Protein AF-A0ABD6FFF0-F1 (afdb_monomer)

Radius of gyration: 31.49 Å; Cα contacts (8 Å, |Δi|>4): 49; chains: 1; bounding box: 93×74×52 Å

InterPro domains:
  IPR000515 ABC transporter type 1, transmembrane domain MetI-like [PS50928] (89-154)
  IPR035906 MetI-like superfamily [G3DSA:1.10.3720.10] (41-154)
  IPR035906 MetI-like superfamily [SSF161098] (29-151)

Sequence (154 aa):
MPTRVNQAGGEVARPSLKATSPRYGEKLIKAFLFLCAGLSVLVTTAIVISLLVPTVDFFSEVSLTEFLFGTEWQPGRGTQTSYGVLPIVVGTLNITVIALIVAIPVGLLSAFYLSEYANPRLRRIVKPVLEVLAGIPTVAIGLFALYFMKPFFA

Secondary structure (DSSP, 8-state):
-------------------SS--HHHHHHHHHHHHHHHHHHHHHHHHHHHHHHHHHHHHHHS-HHHHHH---EETTSTT--EE-SHHHHHHHHHHHHHHHHHHHHHHHHHHHIIIII--HHHHHHHHHHHHHHHHS-HHHHHHHHHHHHHHHH-

pLDDT: mean 86.97, std 12.98, range [48.44, 98.12]

Foldseek 3Di:
DDDDDDDDPPPPPDPDPDDPDPPVVVVVVVVVVVVVVVVVVVVVVVVVVVVVVVVVVVCVVPPPCQQDVPPDQADPDPPDHGNHCVCVVVVVVVVVVVCCVPCVVVVVVVVCCLVPPDDPVRVVPVVVVVVVVVVDPPVVVVVVCCVVCVVVPD

Structure (mmCIF, N/CA/C/O backbone):
data_AF-A0ABD6FFF0-F1
#
_entry.id   AF-A0ABD6FFF0-F1
#
loop_
_atom_site.group_PDB
_atom_site.id
_atom_site.type_symbol
_atom_site.label_atom_id
_atom_site.label_alt_id
_atom_site.label_comp_id
_atom_site.label_asym_id
_atom_site.label_entity_id
_atom_site.label_seq_id
_atom_site.pdbx_PDB_ins_code
_atom_site.Cartn_x
_ato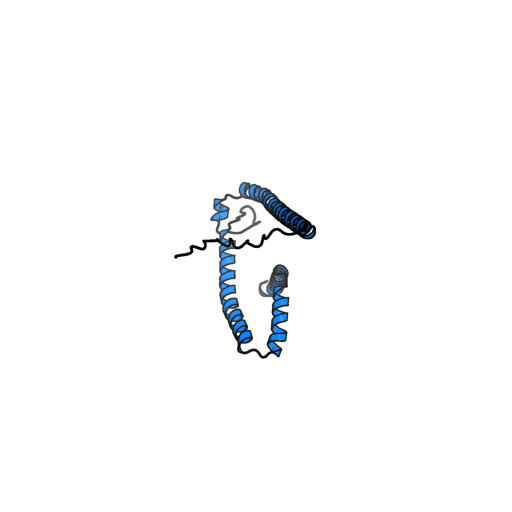m_site.Cartn_y
_atom_site.Cartn_z
_atom_site.occupancy
_atom_site.B_iso_or_equiv
_atom_site.auth_seq_id
_atom_site.auth_comp_id
_atom_site.auth_asym_id
_atom_site.auth_atom_id
_atom_site.pdbx_PDB_model_num
ATOM 1 N N . MET A 1 1 ? 63.998 -58.834 13.332 1.00 49.31 1 MET A N 1
ATOM 2 C CA . MET A 1 1 ? 63.903 -57.805 14.389 1.00 49.31 1 MET A CA 1
ATOM 3 C C . MET A 1 1 ? 62.856 -56.784 13.940 1.00 49.31 1 MET A C 1
ATOM 5 O O . MET A 1 1 ? 63.103 -56.141 12.929 1.00 49.31 1 MET A O 1
ATOM 9 N N . PRO A 1 2 ? 61.660 -56.711 14.554 1.00 48.44 2 PRO A N 1
ATOM 10 C CA . PRO A 1 2 ? 60.631 -55.746 14.170 1.00 48.44 2 PRO A CA 1
ATOM 11 C C . PRO A 1 2 ? 60.828 -54.428 14.935 1.00 48.44 2 PRO A C 1
ATOM 13 O O . PRO A 1 2 ? 60.791 -54.414 16.164 1.00 48.44 2 PRO A O 1
ATOM 16 N N . THR A 1 3 ? 61.023 -53.317 14.229 1.00 57.88 3 THR A N 1
ATOM 17 C CA . THR A 1 3 ? 61.056 -51.970 14.816 1.00 57.88 3 THR A CA 1
ATOM 18 C C . THR A 1 3 ? 59.691 -51.301 14.662 1.00 57.88 3 THR A C 1
ATOM 20 O O . THR A 1 3 ? 59.246 -50.986 13.562 1.00 57.88 3 THR A O 1
ATOM 23 N N . ARG A 1 4 ? 59.020 -51.089 15.800 1.00 64.94 4 ARG A N 1
ATOM 24 C CA . ARG A 1 4 ? 57.863 -50.198 15.953 1.00 64.94 4 ARG A CA 1
ATOM 25 C C . ARG A 1 4 ? 58.322 -48.741 15.817 1.00 64.94 4 ARG A C 1
ATOM 27 O O . ARG A 1 4 ? 59.190 -48.332 16.578 1.00 64.94 4 ARG A O 1
ATOM 34 N N . VAL A 1 5 ? 57.689 -47.955 14.947 1.00 62.28 5 VAL A N 1
ATOM 35 C CA . VAL A 1 5 ? 57.657 -46.479 15.020 1.00 62.28 5 VAL A CA 1
ATOM 36 C C . VAL A 1 5 ? 56.251 -46.059 14.578 1.00 62.28 5 VAL A C 1
ATOM 38 O O . VAL A 1 5 ? 55.901 -46.190 13.415 1.00 62.28 5 VAL A O 1
ATOM 41 N N . ASN A 1 6 ? 55.313 -45.959 15.515 1.00 53.91 6 ASN A N 1
ATOM 42 C CA . ASN A 1 6 ? 54.977 -44.793 16.338 1.00 53.91 6 ASN A CA 1
ATOM 43 C C . ASN A 1 6 ? 53.878 -43.948 15.678 1.00 53.91 6 ASN A C 1
ATOM 45 O O . ASN A 1 6 ? 54.096 -43.247 14.694 1.00 53.91 6 ASN A O 1
ATOM 49 N N . GLN A 1 7 ? 52.687 -44.055 16.264 1.00 56.56 7 GLN A N 1
ATOM 50 C CA . GLN A 1 7 ? 51.569 -43.151 16.062 1.00 56.56 7 GLN A CA 1
ATOM 51 C C . GLN A 1 7 ? 51.982 -41.763 16.560 1.00 56.56 7 GLN A C 1
ATOM 53 O O . GLN A 1 7 ? 52.165 -41.561 17.755 1.00 56.56 7 GLN A O 1
ATOM 58 N N . ALA A 1 8 ? 52.091 -40.798 15.655 1.00 55.47 8 ALA A N 1
ATOM 59 C CA . ALA A 1 8 ? 52.042 -39.390 16.013 1.00 55.47 8 ALA A CA 1
ATOM 60 C C . ALA A 1 8 ? 50.845 -38.791 15.280 1.00 55.47 8 ALA A C 1
ATOM 62 O O . ALA A 1 8 ? 50.890 -38.548 14.074 1.00 55.47 8 ALA A O 1
ATOM 63 N N . GLY A 1 9 ? 49.744 -38.633 16.016 1.00 52.59 9 GLY A N 1
ATOM 64 C CA . GLY A 1 9 ? 48.607 -37.844 15.576 1.00 52.59 9 GLY A CA 1
ATOM 65 C C . GLY A 1 9 ? 49.072 -36.418 15.307 1.00 52.59 9 GLY A C 1
ATOM 66 O O . GLY A 1 9 ? 49.402 -35.681 16.232 1.00 52.59 9 GLY A O 1
ATOM 67 N N . GLY A 1 10 ? 49.121 -36.044 14.032 1.00 53.84 10 GLY A N 1
ATOM 68 C CA . GLY A 1 10 ? 49.213 -34.652 13.625 1.00 53.84 10 GLY A CA 1
ATOM 69 C C . GLY A 1 10 ? 47.850 -34.010 13.832 1.00 53.84 10 GLY A C 1
ATOM 70 O O . GLY A 1 10 ? 46.999 -34.062 12.947 1.00 53.84 10 GLY A O 1
ATOM 71 N N . GLU A 1 11 ? 47.622 -33.448 15.015 1.00 62.25 11 GLU A N 1
ATOM 72 C CA . GLU A 1 11 ? 46.487 -32.566 15.257 1.00 62.25 11 GLU A CA 1
ATOM 73 C C . GLU A 1 11 ? 46.651 -31.349 14.335 1.00 62.25 11 GLU A C 1
ATOM 75 O O . GLU A 1 11 ? 47.518 -30.498 14.534 1.00 62.25 11 GLU A O 1
ATOM 80 N N . VAL A 1 12 ? 45.877 -31.313 13.248 1.00 67.62 12 VAL A N 1
ATOM 81 C CA . VAL A 1 12 ? 45.886 -30.202 12.295 1.00 67.62 12 VAL A CA 1
ATOM 82 C C . VAL A 1 12 ? 45.378 -28.967 13.035 1.00 67.62 12 VAL A C 1
ATOM 84 O O . VAL A 1 12 ? 44.178 -28.831 13.287 1.00 67.62 12 VAL A O 1
ATOM 87 N N . ALA A 1 13 ? 46.299 -28.081 13.419 1.00 67.06 13 ALA A N 1
ATOM 88 C CA . ALA A 1 13 ? 45.982 -26.831 14.092 1.00 67.06 13 ALA A CA 1
ATOM 89 C C . ALA A 1 13 ? 44.999 -26.023 13.231 1.00 67.06 13 ALA A C 1
ATOM 91 O O . ALA A 1 13 ? 45.321 -25.580 12.127 1.00 67.06 13 ALA A O 1
ATOM 92 N N . ARG A 1 14 ? 43.767 -25.863 13.724 1.00 72.50 14 ARG A N 1
ATOM 93 C CA . ARG A 1 14 ? 42.724 -25.103 13.027 1.00 72.50 14 ARG A CA 1
ATOM 94 C C . ARG A 1 14 ? 43.116 -23.620 13.016 1.00 72.50 14 ARG A C 1
ATOM 96 O O . ARG A 1 14 ? 43.468 -23.099 14.077 1.00 72.50 14 ARG A O 1
ATOM 103 N N . PRO A 1 15 ? 43.031 -22.914 11.874 1.00 67.31 15 PRO A N 1
ATOM 104 C CA . PRO A 1 15 ? 43.294 -21.482 11.842 1.00 67.31 15 PRO A CA 1
ATOM 105 C C . PRO A 1 15 ? 42.299 -20.763 12.761 1.00 67.31 15 PRO A C 1
ATOM 107 O O . PRO A 1 15 ? 41.082 -20.854 12.593 1.00 67.31 15 PRO A O 1
ATOM 110 N N . SER A 1 16 ? 42.826 -20.082 13.778 1.00 67.00 16 SER A N 1
ATOM 111 C CA . SER A 1 16 ? 42.033 -19.323 14.743 1.00 67.00 16 SER A CA 1
ATOM 112 C C . SER A 1 16 ? 41.436 -18.098 14.053 1.00 67.00 16 SER A C 1
ATOM 114 O O . SER A 1 16 ? 42.152 -17.161 13.710 1.00 67.00 16 SER A O 1
ATOM 116 N N . LEU A 1 17 ? 40.112 -18.085 13.875 1.00 65.62 17 LEU A N 1
ATOM 117 C CA . LEU A 1 17 ? 39.340 -16.966 13.311 1.00 65.62 17 LEU A CA 1
ATOM 118 C C . LEU A 1 17 ? 39.225 -15.769 14.282 1.00 65.62 17 LEU A C 1
ATOM 120 O O . LEU A 1 17 ? 38.231 -15.043 14.275 1.00 65.62 17 LEU A O 1
ATOM 124 N N . LYS A 1 18 ? 40.212 -15.559 15.161 1.00 63.59 18 LYS A N 1
ATOM 125 C CA . LYS A 1 18 ? 40.257 -14.385 16.036 1.00 63.59 18 LYS A CA 1
ATOM 126 C C . LYS A 1 18 ? 40.823 -13.203 15.258 1.00 63.59 18 LYS A C 1
ATOM 128 O O . LYS A 1 18 ? 41.979 -13.211 14.850 1.00 63.59 18 LYS A O 1
ATOM 133 N N . ALA A 1 19 ? 39.997 -12.176 15.074 1.00 62.09 19 ALA A N 1
ATOM 134 C CA . ALA A 1 19 ? 40.415 -10.914 14.481 1.00 62.09 19 ALA A CA 1
ATOM 135 C C . ALA A 1 19 ? 41.540 -10.261 15.310 1.00 62.09 19 ALA A C 1
ATOM 137 O O . ALA A 1 19 ? 41.427 -10.120 16.526 1.00 62.09 19 ALA A O 1
ATOM 138 N N . THR A 1 20 ? 42.610 -9.849 14.630 1.00 63.94 20 THR A N 1
ATOM 139 C CA . THR A 1 20 ? 43.879 -9.382 15.218 1.00 63.94 20 THR A CA 1
ATOM 140 C C . THR A 1 20 ? 43.814 -7.983 15.858 1.00 63.94 20 THR A C 1
ATOM 142 O O . THR A 1 20 ? 44.734 -7.603 16.574 1.00 63.94 20 THR A O 1
ATOM 145 N N . SER A 1 21 ? 42.753 -7.193 15.647 1.00 62.72 21 SER A N 1
ATOM 146 C CA . SER A 1 21 ? 42.658 -5.826 16.190 1.00 62.72 21 SER A CA 1
ATOM 147 C C . SER A 1 21 ? 41.213 -5.349 16.414 1.00 62.72 21 SER A C 1
ATOM 149 O O . SER A 1 21 ? 40.291 -5.821 15.739 1.00 62.72 21 SER A O 1
ATOM 151 N N . PRO A 1 22 ? 40.972 -4.402 17.348 1.00 64.62 22 PRO A N 1
ATOM 152 C CA . PRO A 1 22 ? 39.655 -3.800 17.526 1.00 64.62 22 PRO A CA 1
ATOM 153 C C . PRO A 1 22 ? 39.293 -2.947 16.300 1.00 64.62 22 PRO A C 1
ATOM 155 O O . PRO A 1 22 ? 39.844 -1.870 16.079 1.00 64.62 22 PRO A O 1
ATOM 158 N N . ARG A 1 23 ? 38.334 -3.415 15.495 1.00 75.94 23 ARG A N 1
ATOM 159 C CA . ARG A 1 23 ? 37.799 -2.676 14.342 1.00 75.94 23 ARG A CA 1
ATOM 160 C C . ARG A 1 23 ? 36.833 -1.584 14.817 1.00 75.94 23 ARG A C 1
ATOM 162 O O . ARG A 1 23 ? 35.637 -1.824 14.952 1.00 75.94 23 ARG A O 1
ATOM 169 N N . TYR A 1 24 ? 37.333 -0.373 15.068 1.00 75.06 24 TYR A N 1
ATOM 170 C CA . TYR A 1 24 ? 36.509 0.774 15.495 1.00 75.06 24 TYR A CA 1
ATOM 171 C C . TYR A 1 24 ? 35.349 1.083 14.529 1.00 75.06 24 TYR A C 1
ATOM 173 O O . TYR A 1 24 ? 34.250 1.402 14.980 1.00 75.06 24 TYR A O 1
ATOM 181 N N . GLY A 1 25 ? 35.553 0.891 13.220 1.00 85.25 25 GLY A N 1
ATOM 182 C CA . GLY A 1 25 ? 34.494 1.040 12.213 1.00 85.25 25 GLY A CA 1
ATOM 183 C C . GLY A 1 25 ? 33.331 0.057 12.394 1.00 85.25 25 GLY A C 1
ATOM 184 O O . GLY A 1 25 ? 32.179 0.428 12.201 1.00 85.25 25 GLY A O 1
ATOM 185 N N . GLU A 1 26 ? 33.599 -1.166 12.858 1.00 88.19 26 GLU A N 1
ATOM 186 C CA . GLU A 1 26 ? 32.552 -2.155 13.136 1.00 88.19 26 GLU A CA 1
ATOM 187 C C . GLU A 1 26 ? 31.679 -1.726 14.323 1.00 88.19 26 GLU A C 1
ATOM 189 O O . GLU A 1 26 ? 30.460 -1.883 14.288 1.00 88.19 26 GLU A O 1
ATOM 194 N N . LYS A 1 27 ? 32.283 -1.126 15.358 1.00 86.12 27 LYS A N 1
ATOM 195 C CA . LYS A 1 27 ? 31.536 -0.579 16.501 1.00 86.12 27 LYS A CA 1
ATOM 196 C C . LYS A 1 27 ? 30.658 0.605 16.091 1.00 86.12 27 LYS A C 1
ATOM 198 O O . LYS A 1 27 ? 29.515 0.668 16.531 1.00 86.12 27 LYS A O 1
ATOM 203 N N . LEU A 1 28 ? 31.162 1.498 15.234 1.00 93.19 28 LEU A N 1
ATOM 204 C CA . LEU A 1 28 ? 30.399 2.645 14.732 1.00 93.19 28 LEU A CA 1
ATOM 205 C C . LEU A 1 28 ? 29.197 2.201 13.887 1.00 93.19 28 LEU A C 1
ATOM 207 O O . LEU A 1 28 ? 28.088 2.676 14.114 1.00 93.19 28 LEU A O 1
ATOM 211 N N . ILE A 1 29 ? 29.395 1.248 12.969 1.00 93.25 29 ILE A N 1
ATOM 212 C CA . ILE A 1 29 ? 28.311 0.687 12.149 1.00 93.25 29 ILE A CA 1
ATOM 213 C C . ILE A 1 29 ? 27.269 -0.001 13.038 1.00 93.25 29 ILE A C 1
ATOM 215 O O . ILE A 1 29 ? 26.077 0.244 12.880 1.00 93.25 29 ILE A O 1
ATOM 219 N N . LYS A 1 30 ? 27.697 -0.814 14.015 1.00 92.25 30 LYS A N 1
ATOM 220 C CA . LYS A 1 30 ? 26.780 -1.462 14.969 1.00 92.25 30 LYS A CA 1
ATOM 221 C C . LYS A 1 30 ? 25.982 -0.443 15.784 1.00 92.25 30 LYS A C 1
ATOM 223 O O . LYS A 1 30 ? 24.783 -0.630 15.952 1.00 92.25 30 LYS A O 1
ATOM 228 N N . ALA A 1 31 ? 26.615 0.634 16.250 1.00 93.62 31 ALA A N 1
ATOM 229 C CA . ALA A 1 31 ? 25.934 1.700 16.981 1.00 93.62 31 ALA A CA 1
ATOM 230 C C . ALA A 1 31 ? 24.917 2.441 16.099 1.00 93.62 31 ALA A C 1
ATOM 232 O O . ALA A 1 31 ? 23.782 2.645 16.519 1.00 93.62 31 ALA A O 1
ATOM 233 N N . PHE A 1 32 ? 25.286 2.784 14.862 1.00 96.44 32 PHE A N 1
ATOM 234 C CA . PHE A 1 32 ? 24.381 3.429 13.911 1.00 96.44 32 PHE A CA 1
ATOM 235 C C . PHE A 1 32 ? 23.174 2.545 13.573 1.00 96.44 32 PHE A C 1
ATOM 237 O O . PHE A 1 32 ? 22.037 3.008 13.634 1.00 96.44 32 PHE A O 1
ATOM 244 N N . LEU A 1 33 ? 23.402 1.261 13.281 1.00 96.44 33 LEU A N 1
ATOM 245 C CA . LEU A 1 33 ? 22.325 0.300 13.036 1.00 96.44 33 LEU A CA 1
ATOM 246 C C . LEU A 1 33 ? 21.424 0.131 14.263 1.00 96.44 33 LEU A C 1
ATOM 248 O O . LEU A 1 33 ? 20.208 0.070 14.113 1.00 96.44 33 LEU A O 1
ATOM 252 N N . PHE A 1 34 ? 21.994 0.108 15.471 1.00 96.69 34 PHE A N 1
ATOM 253 C CA . PHE A 1 34 ? 21.221 0.033 16.710 1.00 96.69 34 PHE A CA 1
ATOM 254 C C . PHE A 1 34 ? 20.354 1.279 16.927 1.00 96.69 34 PHE A C 1
ATOM 256 O O . PHE A 1 34 ? 19.183 1.150 17.273 1.00 96.69 34 PHE A O 1
ATOM 263 N N . LEU A 1 35 ? 20.885 2.477 16.665 1.00 97.50 35 LEU A N 1
ATOM 264 C CA . LEU A 1 35 ? 20.112 3.722 16.716 1.00 97.50 35 LEU A CA 1
ATOM 265 C C . LEU A 1 35 ? 19.006 3.749 15.661 1.00 97.50 35 LEU A C 1
ATOM 267 O O . LEU A 1 35 ? 17.889 4.153 15.962 1.00 97.50 35 LEU A O 1
ATOM 271 N N . CYS A 1 36 ? 19.293 3.289 14.443 1.00 97.44 36 CYS A N 1
ATOM 272 C CA . CYS A 1 36 ? 18.311 3.196 13.368 1.00 97.44 36 CYS A CA 1
ATOM 273 C C . CYS A 1 36 ? 17.171 2.232 13.734 1.00 97.44 36 CYS A C 1
ATOM 275 O O . CYS A 1 36 ? 15.998 2.586 13.616 1.00 97.44 36 CYS A O 1
ATOM 277 N N . ALA A 1 37 ? 17.507 1.048 14.254 1.00 97.19 37 ALA A N 1
ATOM 278 C CA . ALA A 1 37 ? 16.530 0.081 14.745 1.00 97.19 37 ALA A CA 1
ATOM 279 C C . ALA A 1 37 ? 15.720 0.641 15.927 1.00 97.19 37 ALA A C 1
ATOM 281 O O . ALA A 1 37 ? 14.495 0.544 15.929 1.00 97.19 37 ALA A O 1
ATOM 282 N N . GLY A 1 38 ? 16.380 1.289 16.891 1.00 97.88 38 GLY A N 1
ATOM 283 C CA . GLY A 1 38 ? 15.725 1.934 18.029 1.00 97.88 38 GLY A CA 1
ATOM 284 C C . GLY A 1 38 ? 14.755 3.035 17.600 1.00 97.88 38 GLY A C 1
ATOM 285 O O . GLY A 1 38 ? 13.617 3.064 18.060 1.00 97.88 38 GLY A O 1
ATOM 286 N N . LEU A 1 39 ? 15.167 3.894 16.663 1.00 97.94 39 LEU A N 1
ATOM 287 C CA . LEU A 1 39 ? 14.318 4.937 16.090 1.00 97.94 39 LEU A CA 1
ATOM 288 C C . LEU A 1 39 ? 13.125 4.338 15.336 1.00 97.94 39 LEU A C 1
ATOM 290 O O . LEU A 1 39 ? 12.007 4.813 15.500 1.00 97.94 39 LEU A O 1
ATOM 294 N N . SER A 1 40 ? 13.337 3.280 14.549 1.00 97.81 40 SER A N 1
ATOM 295 C CA . SER A 1 40 ? 12.261 2.582 13.836 1.00 97.81 40 SER A CA 1
ATOM 296 C C . SER A 1 40 ? 11.214 2.012 14.798 1.00 97.81 40 SER A C 1
ATOM 298 O O . SER A 1 40 ? 10.017 2.240 14.604 1.00 97.81 40 SER A O 1
ATOM 300 N N . VAL A 1 41 ? 11.645 1.341 15.871 1.00 98.00 41 VAL A N 1
ATOM 301 C CA . VAL A 1 41 ? 10.744 0.812 16.907 1.00 98.00 41 VAL A CA 1
ATOM 302 C C . VAL A 1 41 ? 10.011 1.945 17.625 1.00 98.00 41 VAL A C 1
ATOM 304 O O . VAL A 1 41 ? 8.799 1.850 17.823 1.00 98.00 41 VAL A O 1
ATOM 307 N N . LEU A 1 42 ? 10.708 3.034 17.964 1.00 98.12 42 LEU A N 1
ATOM 308 C CA . LEU A 1 42 ? 10.118 4.204 18.616 1.00 98.12 42 LEU A CA 1
ATOM 309 C C . LEU A 1 42 ? 9.028 4.827 17.743 1.00 98.12 42 LEU A C 1
ATOM 311 O O . LEU A 1 42 ? 7.909 5.006 18.213 1.00 98.12 42 LEU A O 1
ATOM 315 N N . VAL A 1 43 ? 9.326 5.115 16.474 1.00 98.00 43 VAL A N 1
ATOM 316 C CA . VAL A 1 43 ? 8.363 5.711 15.535 1.00 98.00 43 VAL A CA 1
ATOM 317 C C . VAL A 1 43 ? 7.168 4.785 15.324 1.00 98.00 43 VAL A C 1
ATOM 319 O O . VAL A 1 43 ? 6.031 5.242 15.366 1.00 98.00 43 VAL A O 1
ATOM 322 N N . THR A 1 44 ? 7.400 3.480 15.171 1.00 97.31 44 THR A N 1
ATOM 323 C CA . THR A 1 44 ? 6.312 2.500 15.023 1.00 97.31 44 THR A CA 1
ATOM 324 C C . THR A 1 44 ? 5.416 2.485 16.261 1.00 97.31 44 THR A C 1
ATOM 326 O O . THR A 1 44 ? 4.195 2.549 16.146 1.00 97.31 44 THR A O 1
ATOM 329 N N . THR A 1 45 ? 6.015 2.481 17.453 1.00 97.12 45 THR A N 1
ATOM 330 C CA . THR A 1 45 ? 5.280 2.550 18.725 1.00 97.12 45 THR A CA 1
ATOM 331 C C . THR A 1 45 ? 4.489 3.853 18.839 1.00 97.12 45 THR A C 1
ATOM 333 O O . THR A 1 45 ? 3.324 3.834 19.227 1.00 97.12 45 THR A O 1
ATOM 336 N N . ALA A 1 46 ? 5.087 4.980 18.449 1.00 97.06 46 ALA A N 1
ATOM 337 C CA . ALA A 1 46 ? 4.430 6.282 18.453 1.00 97.06 46 ALA A CA 1
ATOM 338 C C . ALA A 1 46 ? 3.225 6.324 17.499 1.00 97.06 46 ALA A C 1
ATOM 340 O O . ALA A 1 46 ? 2.180 6.842 17.881 1.00 97.06 46 ALA A O 1
ATOM 341 N N . ILE A 1 47 ? 3.331 5.730 16.302 1.00 96.94 47 ILE A N 1
ATOM 342 C CA . ILE A 1 47 ? 2.208 5.599 15.358 1.00 96.94 47 ILE A CA 1
ATOM 343 C C . ILE A 1 47 ? 1.079 4.775 15.985 1.00 96.94 47 ILE A C 1
ATOM 345 O O . ILE A 1 47 ? -0.071 5.203 15.950 1.00 96.94 47 ILE A O 1
ATOM 349 N N . VAL A 1 48 ? 1.392 3.629 16.601 1.00 96.38 48 VAL A N 1
ATOM 350 C CA . VAL A 1 48 ? 0.382 2.786 17.264 1.00 96.38 48 VAL A CA 1
ATOM 351 C C . VAL A 1 48 ? -0.345 3.568 18.360 1.00 96.38 48 VAL A C 1
ATOM 353 O O . VAL A 1 48 ? -1.572 3.600 18.369 1.00 96.38 48 VAL A O 1
ATOM 356 N N . ILE A 1 49 ? 0.385 4.260 19.239 1.00 96.19 49 ILE A N 1
ATOM 357 C CA . ILE A 1 49 ? -0.214 5.075 20.309 1.00 96.19 49 ILE A CA 1
ATOM 358 C C . ILE A 1 49 ? -1.062 6.217 19.730 1.00 96.19 49 ILE A C 1
ATOM 360 O O . ILE A 1 49 ? -2.175 6.450 20.197 1.00 96.19 49 ILE A O 1
ATOM 364 N N . SER A 1 50 ? -0.572 6.894 18.687 1.00 96.44 50 SER A N 1
ATOM 365 C CA . SER A 1 50 ? -1.282 7.998 18.030 1.00 96.44 50 SER A CA 1
ATOM 366 C C . SER A 1 50 ? -2.595 7.566 17.376 1.00 96.44 50 SER A C 1
ATOM 368 O O . SER A 1 50 ? -3.494 8.393 17.244 1.00 96.44 50 SER A O 1
ATOM 370 N N . LEU A 1 51 ? -2.706 6.308 16.943 1.00 96.69 51 LEU A N 1
ATOM 371 C CA . LEU A 1 51 ? -3.924 5.763 16.341 1.00 96.69 51 LEU A CA 1
ATOM 372 C C . LEU A 1 51 ? -4.862 5.130 17.376 1.00 96.69 51 LEU A C 1
ATOM 374 O O . LEU A 1 51 ? -6.070 5.095 17.149 1.00 96.69 51 LEU A O 1
ATOM 378 N N . LEU A 1 52 ? -4.342 4.659 18.514 1.00 95.88 52 LEU A N 1
ATOM 379 C CA . LEU A 1 52 ? -5.145 4.009 19.552 1.00 95.88 52 LEU A CA 1
ATOM 380 C C . LEU A 1 52 ? -6.170 4.952 20.184 1.00 95.88 52 LEU A C 1
ATOM 382 O O . LEU A 1 52 ? -7.320 4.551 20.328 1.00 95.88 52 LEU A O 1
ATOM 386 N N . VAL A 1 53 ? -5.784 6.187 20.526 1.00 92.69 53 VAL A N 1
ATOM 387 C CA . VAL A 1 53 ? -6.697 7.134 21.197 1.00 92.69 53 VAL A CA 1
ATOM 388 C C . VAL A 1 53 ? -7.931 7.438 20.328 1.00 92.69 53 VAL A C 1
ATOM 390 O O . VAL A 1 53 ? -9.033 7.121 20.772 1.00 92.69 53 VAL A O 1
ATOM 393 N N . PRO A 1 54 ? -7.795 7.887 19.059 1.00 94.06 54 PRO A N 1
ATOM 394 C CA . PRO A 1 54 ? -8.958 8.105 18.194 1.00 94.06 54 PRO A CA 1
ATOM 395 C C . PRO A 1 54 ? -9.773 6.835 17.917 1.00 94.06 54 PRO A C 1
ATOM 397 O O . PRO A 1 54 ? -10.978 6.910 17.698 1.00 94.06 54 PRO A O 1
ATOM 400 N N . THR A 1 55 ? -9.128 5.663 17.909 1.00 93.12 55 THR A N 1
ATOM 401 C CA . THR A 1 55 ? -9.815 4.383 17.675 1.00 93.12 55 THR A CA 1
ATOM 402 C C . THR A 1 55 ? -10.714 4.005 18.851 1.00 93.12 55 THR A C 1
ATOM 404 O O . THR A 1 55 ? -11.829 3.537 18.639 1.00 93.12 55 THR A O 1
ATOM 407 N N . VAL A 1 56 ? -10.256 4.204 20.092 1.00 93.38 56 VAL A N 1
ATOM 408 C CA . VAL A 1 56 ? -11.078 3.948 21.286 1.00 93.38 56 VAL A CA 1
ATOM 409 C C . VAL A 1 56 ? -12.251 4.924 21.345 1.00 93.38 56 VAL A C 1
ATOM 411 O O . VAL A 1 56 ? -13.376 4.486 21.581 1.00 93.38 56 VAL A O 1
ATOM 414 N N . ASP A 1 57 ? -12.013 6.205 21.055 1.00 91.19 57 ASP A N 1
ATOM 415 C CA . ASP A 1 57 ? -13.074 7.215 20.998 1.00 91.19 57 ASP A CA 1
ATOM 416 C C . ASP A 1 57 ? -14.120 6.858 19.927 1.00 91.19 57 ASP A C 1
ATOM 418 O O . ASP A 1 57 ? -15.319 6.897 20.192 1.00 91.19 57 ASP A O 1
ATOM 422 N N . PHE A 1 58 ? -13.690 6.388 18.753 1.00 90.44 58 PHE A N 1
ATOM 423 C CA . PHE A 1 58 ? -14.590 5.919 17.695 1.00 90.44 58 PHE A CA 1
ATOM 424 C C . PHE A 1 58 ? -15.497 4.758 18.140 1.00 90.44 58 PHE A C 1
ATOM 426 O O . PHE A 1 58 ? -16.705 4.796 17.912 1.00 90.44 58 PHE A O 1
ATOM 433 N N . PHE A 1 59 ? -14.948 3.740 18.812 1.00 90.94 59 PHE A N 1
ATOM 434 C CA . PHE A 1 59 ? -15.740 2.596 19.287 1.00 90.94 59 PHE A CA 1
ATOM 435 C C . PHE A 1 59 ? -16.623 2.909 20.504 1.00 90.94 59 PHE A C 1
ATOM 437 O O . PHE A 1 59 ? -17.441 2.075 20.894 1.00 90.94 59 PHE A O 1
ATOM 444 N N . SER A 1 60 ? -16.484 4.098 21.099 1.00 88.75 60 SER A N 1
ATOM 445 C CA . SER A 1 60 ? -17.435 4.588 22.100 1.00 88.75 60 SER A CA 1
ATOM 446 C C . SER A 1 60 ? -18.752 5.059 21.472 1.00 88.75 60 SER A C 1
ATOM 448 O O . SER A 1 60 ? -19.801 4.943 22.103 1.00 88.75 60 SER A O 1
ATOM 450 N N . GLU A 1 61 ? -18.713 5.519 20.216 1.00 85.94 61 GLU A N 1
ATOM 451 C CA . GLU A 1 61 ? -19.893 5.960 19.464 1.00 85.94 61 GLU A CA 1
ATOM 452 C C . GLU A 1 61 ? -20.437 4.874 18.527 1.00 85.94 61 GLU A C 1
ATOM 454 O O . GLU A 1 61 ? -21.646 4.780 18.322 1.00 85.94 61 GLU A O 1
ATOM 459 N N . VAL A 1 62 ? -19.563 4.026 17.978 1.00 86.75 62 VAL A N 1
ATOM 460 C CA . VAL A 1 62 ? -19.923 2.990 17.002 1.00 86.75 62 VAL A CA 1
ATOM 461 C C . VAL A 1 62 ? -19.707 1.605 17.596 1.00 86.75 62 VAL A C 1
ATOM 463 O O . VAL A 1 62 ? -18.602 1.247 18.004 1.00 86.75 62 VAL A O 1
ATOM 466 N N . SER A 1 63 ? -20.749 0.772 17.595 1.00 89.56 63 SER A N 1
ATOM 467 C CA . SER A 1 63 ? -20.621 -0.604 18.082 1.00 89.56 63 SER A CA 1
ATOM 468 C C . SER A 1 63 ? -19.725 -1.451 17.166 1.00 89.56 63 SER A C 1
ATOM 470 O O . SER A 1 63 ? -19.783 -1.353 15.940 1.00 89.56 63 SER A O 1
ATOM 472 N N . LEU A 1 64 ? -18.928 -2.356 17.748 1.00 90.00 64 LEU A N 1
ATOM 473 C CA . LEU A 1 64 ? -18.069 -3.278 16.985 1.00 90.00 64 LEU A CA 1
ATOM 474 C C . LEU A 1 64 ? -18.860 -4.126 15.979 1.00 90.00 64 LEU A C 1
ATOM 476 O O . LEU A 1 64 ? -18.380 -4.404 14.884 1.00 90.00 64 LEU A O 1
ATOM 480 N N . THR A 1 65 ? -20.073 -4.540 16.340 1.00 89.38 65 THR A N 1
ATOM 481 C CA . THR A 1 65 ? -20.949 -5.326 15.465 1.00 89.38 65 THR A CA 1
ATOM 482 C C . THR A 1 65 ? -21.437 -4.522 14.271 1.00 89.38 65 THR A C 1
ATOM 484 O O . THR A 1 65 ? -21.449 -5.044 13.162 1.00 89.38 65 THR A O 1
ATOM 487 N N . GLU A 1 66 ? -21.798 -3.257 14.470 1.00 88.44 66 GLU A N 1
ATOM 488 C CA . GLU A 1 66 ? -22.196 -2.369 13.378 1.00 88.44 66 GLU A CA 1
ATOM 489 C C . GLU A 1 66 ? -21.007 -2.025 12.481 1.00 88.44 66 GLU A C 1
ATOM 491 O O . GLU A 1 66 ? -21.130 -2.040 11.261 1.00 88.44 66 GLU A O 1
ATOM 496 N N . PHE A 1 67 ? -19.827 -1.812 13.061 1.00 91.12 67 PHE A N 1
ATOM 497 C CA . PHE A 1 67 ? -18.604 -1.618 12.291 1.00 91.12 67 PHE A CA 1
ATOM 498 C C . PHE A 1 67 ? -18.267 -2.847 11.429 1.00 91.12 67 PHE A C 1
ATOM 500 O O . PHE A 1 67 ? -17.978 -2.705 10.244 1.00 91.12 67 PHE A O 1
ATOM 507 N N . LEU A 1 68 ? -18.322 -4.062 11.988 1.00 92.75 68 LEU A N 1
ATOM 508 C CA . LEU A 1 68 ? -17.921 -5.285 11.279 1.00 92.75 68 LEU A CA 1
ATOM 509 C C . LEU A 1 68 ? -18.974 -5.817 10.302 1.00 92.75 68 LEU A C 1
ATOM 511 O O . LEU A 1 68 ? -18.606 -6.333 9.250 1.00 92.75 68 LEU A O 1
ATOM 515 N N . PHE A 1 69 ? -20.260 -5.725 10.647 1.00 92.75 69 PHE A N 1
ATOM 516 C CA . PHE A 1 69 ? -21.358 -6.312 9.868 1.00 92.75 69 PHE A CA 1
ATOM 517 C C . PHE A 1 69 ? -22.257 -5.276 9.186 1.00 92.75 69 PHE A C 1
ATOM 519 O O . PHE A 1 69 ? -23.152 -5.652 8.431 1.00 92.75 69 PHE A O 1
ATOM 526 N N . GLY A 1 70 ? -22.027 -3.984 9.417 1.00 89.31 70 GLY A N 1
ATOM 527 C CA . GLY A 1 70 ? -22.737 -2.912 8.734 1.00 89.31 70 GLY A CA 1
AT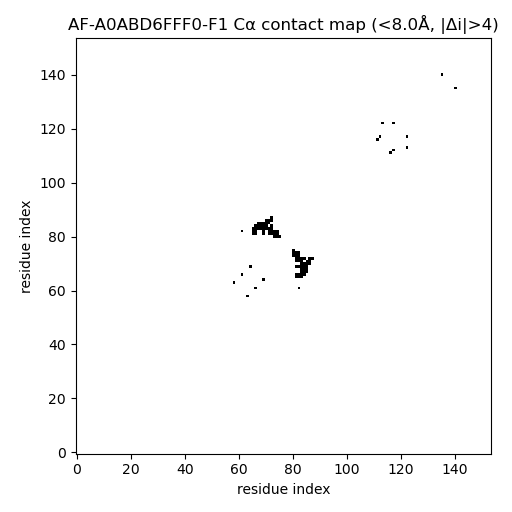OM 528 C C . GLY A 1 70 ? -22.492 -2.952 7.229 1.00 89.31 70 GLY A C 1
ATOM 529 O O . GLY A 1 70 ? -21.359 -3.090 6.761 1.00 89.31 70 GLY A O 1
ATOM 530 N N . THR A 1 71 ? -23.570 -2.821 6.462 1.00 90.88 71 THR A N 1
ATOM 531 C CA . THR A 1 71 ? -23.557 -2.860 4.992 1.00 90.88 71 THR A CA 1
ATOM 532 C C . THR A 1 71 ? -23.565 -1.476 4.357 1.00 90.88 71 THR A C 1
ATOM 534 O O . THR A 1 71 ? -23.634 -1.360 3.136 1.00 90.88 71 THR A O 1
ATOM 537 N N . GLU A 1 72 ? -23.496 -0.422 5.165 1.00 87.62 72 GLU A N 1
ATOM 538 C CA . GLU A 1 72 ? -23.522 0.956 4.702 1.00 87.62 72 GLU A CA 1
ATOM 539 C C . GLU A 1 72 ? -22.302 1.728 5.197 1.00 87.62 72 GLU A C 1
ATOM 541 O O . GLU A 1 72 ? -21.806 1.519 6.303 1.00 87.62 72 GLU A O 1
ATOM 546 N N . TRP A 1 73 ? -21.821 2.634 4.349 1.00 87.06 73 TRP A N 1
ATOM 547 C CA . TRP A 1 73 ? -20.755 3.573 4.672 1.00 87.06 73 TRP A CA 1
ATOM 548 C C . TRP A 1 73 ? -21.240 4.983 4.338 1.00 87.06 73 TRP A C 1
ATOM 550 O O . TRP A 1 73 ? -21.214 5.403 3.179 1.00 87.06 73 TRP A O 1
ATOM 560 N N . GLN A 1 74 ? -21.746 5.692 5.348 1.00 85.12 74 GLN A N 1
ATOM 561 C CA . GLN A 1 74 ? -22.341 7.025 5.211 1.00 85.12 74 GLN A CA 1
ATOM 562 C C . GLN A 1 74 ? -21.862 7.976 6.327 1.00 85.12 74 GLN A C 1
ATOM 564 O O . GLN A 1 74 ? -22.664 8.419 7.157 1.00 85.12 74 GLN A O 1
ATOM 569 N N . PRO A 1 75 ? -20.561 8.323 6.361 1.00 77.31 75 PRO A N 1
ATOM 570 C CA . PRO A 1 75 ? -20.052 9.315 7.302 1.00 77.31 75 PRO A CA 1
ATOM 571 C C . PRO A 1 75 ? -20.661 10.695 6.995 1.00 77.31 75 PRO A C 1
ATOM 573 O O . PRO A 1 75 ? -20.454 11.249 5.916 1.00 77.31 75 PRO A O 1
ATOM 576 N N . GLY A 1 76 ? -21.431 11.252 7.937 1.00 70.94 76 GLY A N 1
ATOM 577 C CA . GLY A 1 76 ? -21.930 12.635 7.875 1.00 70.94 76 GLY A CA 1
ATOM 578 C C . GLY A 1 76 ? -23.335 12.869 7.294 1.00 70.94 76 GLY A C 1
ATOM 579 O O . GLY A 1 76 ? -23.695 14.026 7.073 1.00 70.94 76 GLY A O 1
ATOM 580 N N . ARG A 1 77 ? -24.165 11.838 7.061 1.00 58.31 77 ARG A N 1
ATOM 581 C CA . ARG A 1 77 ? -25.584 12.035 6.686 1.00 58.31 77 ARG A CA 1
ATOM 582 C C . ARG A 1 77 ? -26.515 12.063 7.907 1.00 58.31 77 ARG A C 1
ATOM 584 O O . ARG A 1 77 ? -27.168 11.081 8.235 1.00 58.31 77 ARG A O 1
ATOM 591 N N . GLY A 1 78 ? -26.637 13.235 8.532 1.00 62.00 78 GLY A N 1
ATOM 592 C CA . GLY A 1 78 ? -27.688 13.512 9.523 1.00 62.00 78 GLY A CA 1
ATOM 593 C C . GLY A 1 78 ? -27.672 12.580 10.746 1.00 62.00 78 GLY A C 1
ATOM 594 O O . GLY A 1 78 ? -26.611 12.213 11.233 1.00 62.00 78 GLY A O 1
ATOM 595 N N . THR A 1 79 ? -28.856 12.217 11.252 1.00 58.81 79 THR A N 1
ATOM 596 C CA . THR A 1 79 ? -29.059 11.432 12.490 1.00 58.81 79 THR A CA 1
ATOM 597 C C . THR A 1 79 ? -28.743 9.934 12.369 1.00 58.81 79 THR A C 1
ATOM 599 O O . THR A 1 79 ? -28.939 9.204 13.336 1.00 58.81 79 THR A O 1
ATOM 602 N N . GLN A 1 80 ? -28.276 9.460 11.208 1.00 64.00 80 GLN A N 1
ATOM 603 C CA . GLN A 1 80 ? -27.927 8.056 10.957 1.00 64.00 80 GLN A CA 1
ATOM 604 C C . GLN A 1 80 ? -26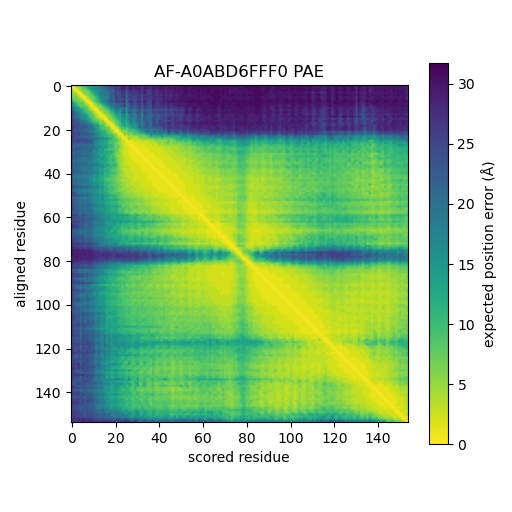.549 7.970 10.291 1.00 64.00 80 GLN A C 1
ATOM 606 O O . GLN A 1 80 ? -26.423 7.781 9.082 1.00 64.00 80 GLN A O 1
ATOM 611 N N . THR A 1 81 ? -25.491 8.151 11.076 1.00 74.75 81 THR A N 1
ATOM 612 C CA . THR A 1 81 ? -24.123 7.896 10.615 1.00 74.75 81 THR A CA 1
ATOM 613 C C . THR A 1 81 ? -23.823 6.405 10.697 1.00 74.75 81 THR A C 1
ATOM 615 O O . THR A 1 81 ? -23.852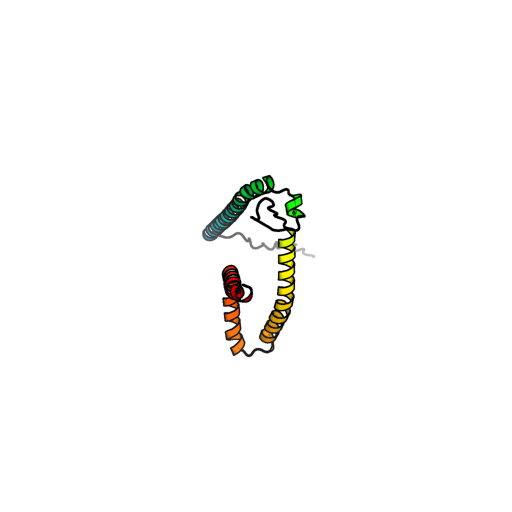 5.850 11.789 1.00 74.75 81 THR A O 1
ATOM 618 N N . SER A 1 82 ? -23.515 5.775 9.561 1.00 83.50 82 SER A N 1
ATOM 619 C CA . SER A 1 82 ? -23.125 4.361 9.496 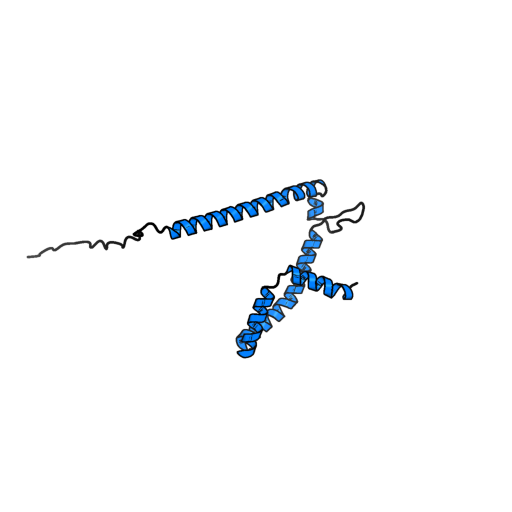1.00 83.50 82 SER A CA 1
ATOM 620 C C . SER A 1 82 ? -21.680 4.216 9.028 1.00 83.50 82 SER A C 1
ATOM 622 O O . SER A 1 82 ? -21.271 4.844 8.045 1.00 83.50 82 SER A O 1
ATOM 624 N N . TYR A 1 83 ? -20.916 3.380 9.731 1.00 88.25 83 TYR A N 1
ATOM 625 C CA . TYR A 1 83 ? -19.478 3.181 9.528 1.00 88.25 83 TYR A CA 1
ATOM 626 C C . TYR A 1 83 ? -19.123 1.711 9.258 1.00 88.25 83 TYR A C 1
ATOM 628 O O . TYR A 1 83 ? -18.076 1.229 9.689 1.00 88.25 83 TYR A O 1
ATOM 636 N N . GLY A 1 84 ? -19.992 0.980 8.556 1.00 91.56 84 GLY A N 1
ATOM 637 C CA . GLY A 1 84 ? -19.749 -0.417 8.207 1.00 91.56 84 GLY A CA 1
ATOM 638 C C . GLY A 1 84 ? -18.490 -0.589 7.352 1.00 91.56 84 GLY A C 1
ATOM 639 O O . GLY A 1 84 ? -18.303 0.093 6.346 1.00 91.56 84 GLY A O 1
ATOM 640 N N . VAL A 1 85 ? -17.618 -1.526 7.724 1.00 93.75 85 VAL A N 1
ATOM 641 C CA . VAL A 1 85 ? -16.353 -1.799 7.022 1.00 93.75 85 VAL A CA 1
ATOM 642 C C . VAL A 1 85 ? -16.555 -2.640 5.757 1.00 93.75 85 VAL A C 1
ATOM 644 O O . VAL A 1 85 ? -15.751 -2.569 4.823 1.00 93.75 85 VAL A O 1
ATOM 647 N N . LEU A 1 86 ? -17.639 -3.425 5.689 1.00 94.00 86 LEU A N 1
ATOM 648 C CA . LEU A 1 86 ? -17.896 -4.360 4.588 1.00 94.00 86 LEU A CA 1
ATOM 649 C C . LEU A 1 86 ? -17.928 -3.686 3.209 1.00 94.00 86 LEU A C 1
ATOM 651 O O . LEU A 1 86 ? -17.264 -4.202 2.310 1.00 94.00 86 LEU A O 1
ATOM 655 N N . PRO A 1 87 ? -18.609 -2.542 2.998 1.00 93.56 87 PRO A N 1
ATOM 656 C CA . PRO A 1 87 ? -18.616 -1.871 1.700 1.00 93.56 87 PRO A CA 1
ATOM 657 C C . PRO A 1 87 ? -17.222 -1.436 1.245 1.00 93.56 87 PRO A C 1
ATOM 659 O O . PRO A 1 87 ? -16.916 -1.521 0.057 1.00 93.56 87 PRO A O 1
ATOM 662 N N . ILE A 1 88 ? -16.354 -1.022 2.175 1.00 93.38 88 ILE A N 1
ATOM 663 C CA . ILE A 1 88 ? -14.968 -0.638 1.868 1.00 93.38 88 ILE A CA 1
ATOM 664 C C . ILE A 1 88 ? -14.170 -1.869 1.438 1.00 93.38 88 ILE A C 1
ATOM 666 O O . ILE A 1 88 ? -13.465 -1.827 0.428 1.00 93.38 88 ILE A O 1
ATOM 670 N N . VAL A 1 89 ? -14.293 -2.976 2.175 1.00 95.88 89 VAL A N 1
ATOM 671 C CA . VAL A 1 89 ? -13.586 -4.229 1.870 1.00 95.88 89 VAL A CA 1
ATOM 672 C C . VAL A 1 89 ? -14.047 -4.791 0.529 1.00 95.88 89 VAL A C 1
ATOM 674 O O . VAL A 1 89 ? -13.221 -5.054 -0.343 1.00 95.88 89 VAL A O 1
ATOM 677 N N . VAL A 1 90 ? -15.359 -4.923 0.330 1.00 95.94 90 VAL A N 1
ATOM 678 C CA . VAL A 1 90 ? -15.944 -5.424 -0.920 1.00 95.94 90 VAL A CA 1
ATOM 679 C C . VAL A 1 90 ? -15.612 -4.493 -2.085 1.00 95.94 90 VAL A C 1
ATOM 681 O O . VAL A 1 90 ? -15.212 -4.967 -3.144 1.00 95.94 90 VAL A O 1
ATOM 684 N N . GLY A 1 91 ? -15.694 -3.173 -1.895 1.00 94.56 91 GLY A N 1
ATOM 685 C CA . GLY A 1 91 ? -15.285 -2.190 -2.899 1.00 94.56 91 GLY A CA 1
ATOM 686 C C . GLY A 1 91 ? -13.812 -2.334 -3.290 1.00 94.56 91 GLY A C 1
ATOM 687 O O . GLY A 1 91 ? -13.490 -2.377 -4.477 1.00 94.56 91 GLY A O 1
ATOM 688 N N . THR A 1 92 ? -12.924 -2.501 -2.307 1.00 95.56 92 THR A N 1
ATOM 689 C CA . THR A 1 92 ? -11.488 -2.724 -2.538 1.00 95.56 92 THR A CA 1
ATOM 690 C C . THR A 1 92 ? -11.244 -4.018 -3.308 1.00 95.56 92 THR A C 1
ATOM 692 O O . THR A 1 92 ? -10.485 -4.018 -4.278 1.00 95.56 92 THR A O 1
ATOM 695 N N . LEU A 1 93 ? -11.909 -5.114 -2.928 1.00 97.50 93 LEU A N 1
ATOM 696 C CA . LEU A 1 93 ? -11.799 -6.397 -3.623 1.00 97.50 93 LEU A CA 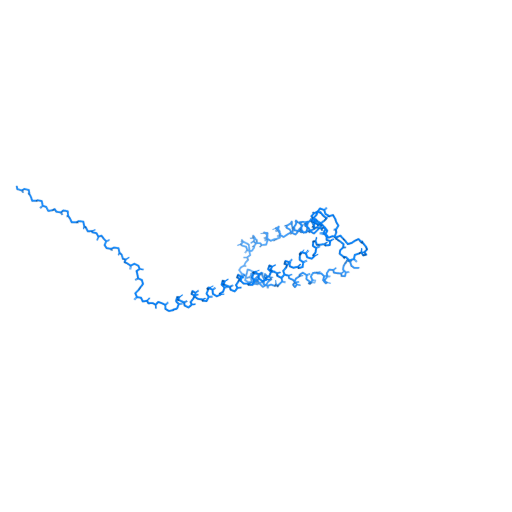1
ATOM 697 C C . LEU A 1 93 ? -12.310 -6.303 -5.062 1.00 97.50 93 LEU A C 1
ATOM 699 O O . LEU A 1 93 ? -11.617 -6.743 -5.974 1.00 97.50 93 LEU A O 1
ATOM 703 N N . ASN A 1 94 ? -13.464 -5.674 -5.284 1.00 96.81 94 ASN A N 1
ATOM 704 C CA . ASN A 1 94 ? -14.038 -5.500 -6.617 1.00 96.81 94 ASN A CA 1
ATOM 705 C C . ASN A 1 94 ? -13.100 -4.707 -7.536 1.00 96.81 94 ASN A C 1
ATOM 707 O O . ASN A 1 94 ? -12.797 -5.157 -8.642 1.00 96.81 94 ASN A O 1
ATOM 711 N N . ILE A 1 95 ? -12.588 -3.563 -7.068 1.00 95.12 95 ILE A N 1
ATOM 712 C CA . ILE A 1 95 ? -11.629 -2.751 -7.832 1.00 95.12 95 ILE A CA 1
ATOM 713 C C . ILE A 1 95 ? -10.348 -3.548 -8.092 1.00 95.12 95 ILE A C 1
ATOM 715 O O . ILE A 1 95 ? -9.851 -3.548 -9.215 1.00 95.12 95 ILE A O 1
ATOM 719 N N . THR A 1 96 ? -9.836 -4.267 -7.089 1.00 96.56 96 THR A N 1
ATOM 720 C CA . THR A 1 96 ? -8.623 -5.089 -7.224 1.00 96.56 96 THR A CA 1
ATOM 721 C C . THR A 1 96 ? -8.807 -6.191 -8.264 1.00 96.56 96 THR A C 1
ATOM 723 O O . THR A 1 96 ? -7.942 -6.373 -9.113 1.00 96.56 96 THR A O 1
ATOM 726 N N . VAL A 1 97 ? -9.937 -6.903 -8.253 1.00 98.06 97 VAL A N 1
ATOM 727 C CA . VAL A 1 97 ? -10.236 -7.961 -9.228 1.00 98.06 97 VAL A CA 1
ATOM 728 C C . VAL A 1 97 ? -10.270 -7.397 -10.646 1.00 98.06 97 VAL A C 1
ATOM 730 O O . VAL A 1 97 ? -9.591 -7.922 -11.527 1.00 98.06 97 VAL A O 1
ATOM 733 N N . ILE A 1 98 ? -10.999 -6.300 -10.865 1.00 96.69 98 ILE A N 1
ATOM 734 C CA . ILE A 1 98 ? -11.073 -5.646 -12.180 1.00 96.69 98 ILE A CA 1
ATOM 735 C C . ILE A 1 98 ? -9.683 -5.164 -12.616 1.00 96.69 98 ILE A C 1
ATOM 737 O O . ILE A 1 98 ? -9.278 -5.389 -13.757 1.00 96.69 98 ILE A O 1
ATOM 741 N N . ALA A 1 99 ? -8.925 -4.554 -11.703 1.00 95.81 99 ALA A N 1
ATOM 742 C CA . ALA A 1 99 ? -7.570 -4.095 -11.973 1.00 95.81 99 ALA A CA 1
ATOM 743 C C . ALA A 1 99 ? -6.650 -5.254 -12.374 1.00 95.81 99 ALA A C 1
ATOM 745 O O . ALA A 1 99 ? -5.924 -5.125 -13.353 1.00 95.81 99 ALA A O 1
ATOM 746 N N . LEU A 1 100 ? -6.703 -6.396 -11.683 1.00 97.56 100 LEU A N 1
ATOM 747 C CA . LEU A 1 100 ? -5.894 -7.574 -12.008 1.00 97.56 100 LEU A CA 1
ATOM 748 C C . LEU A 1 100 ? -6.268 -8.184 -13.362 1.00 97.56 100 LEU A C 1
ATOM 750 O O . LEU A 1 100 ? -5.370 -8.547 -14.121 1.00 97.56 100 LEU A O 1
ATOM 754 N N . ILE A 1 101 ? -7.561 -8.248 -13.694 1.00 98.06 101 ILE A N 1
ATOM 755 C CA . ILE A 1 101 ? -8.037 -8.750 -14.994 1.00 98.06 101 ILE A CA 1
ATOM 756 C C . ILE A 1 101 ? -7.427 -7.955 -16.153 1.00 98.06 101 ILE A C 1
ATOM 758 O O . ILE A 1 101 ? -7.132 -8.533 -17.193 1.00 98.06 101 ILE A O 1
ATOM 762 N N . VAL A 1 102 ? -7.206 -6.650 -15.984 1.00 96.88 102 VAL A N 1
ATOM 763 C CA . VAL A 1 102 ? -6.602 -5.796 -17.019 1.00 96.88 102 VAL A CA 1
ATOM 764 C C . VAL A 1 102 ? -5.074 -5.766 -16.911 1.00 96.88 102 VAL A C 1
ATOM 766 O O . VAL A 1 102 ? -4.370 -5.895 -17.913 1.00 96.88 102 VAL A O 1
ATOM 769 N N . ALA A 1 103 ? -4.541 -5.617 -15.700 1.00 96.19 103 ALA A N 1
ATOM 770 C CA . ALA A 1 103 ? -3.114 -5.443 -15.456 1.00 96.19 103 ALA A CA 1
ATOM 771 C C . ALA A 1 103 ? -2.307 -6.711 -15.747 1.00 96.19 103 ALA A C 1
ATOM 773 O O . ALA A 1 103 ? -1.202 -6.604 -16.277 1.00 96.19 103 ALA A O 1
ATOM 774 N N . ILE A 1 104 ? -2.837 -7.903 -15.441 1.00 97.75 104 ILE A N 1
ATOM 775 C CA . ILE A 1 104 ? -2.111 -9.160 -15.660 1.00 97.75 104 ILE A CA 1
ATOM 776 C C . ILE A 1 104 ? -1.887 -9.412 -17.157 1.00 97.75 104 ILE A C 1
ATOM 778 O O . ILE A 1 104 ? -0.724 -9.560 -17.535 1.00 97.75 1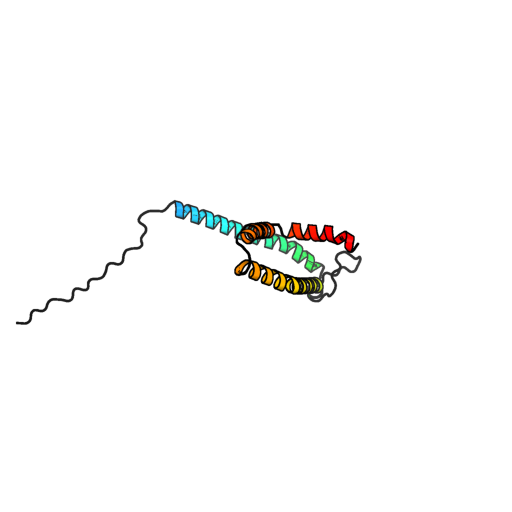04 ILE A O 1
ATOM 782 N N . PRO A 1 105 ? -2.911 -9.421 -18.037 1.00 97.19 105 PRO A N 1
ATOM 783 C CA . PRO A 1 105 ? -2.686 -9.655 -19.460 1.00 97.19 105 PRO A CA 1
ATOM 784 C C . PRO A 1 105 ? -1.772 -8.598 -20.077 1.00 97.19 105 PRO A C 1
ATOM 786 O O . PRO A 1 105 ? -0.809 -8.941 -20.755 1.00 97.19 105 PRO A O 1
ATOM 789 N N . VAL A 1 106 ? -2.018 -7.314 -19.804 1.00 96.69 106 VAL A N 1
ATOM 790 C CA . VAL A 1 106 ? -1.226 -6.221 -20.385 1.00 96.69 106 VAL A CA 1
ATOM 791 C C . VAL A 1 106 ? 0.217 -6.254 -19.881 1.00 96.69 106 VAL A C 1
ATOM 793 O O . VAL A 1 106 ? 1.150 -6.144 -20.678 1.00 96.69 106 VAL A O 1
ATOM 796 N N . GLY A 1 107 ? 0.418 -6.439 -18.576 1.00 94.94 107 GLY A N 1
ATOM 797 C CA . GLY A 1 107 ? 1.739 -6.495 -17.957 1.00 94.94 107 GLY A CA 1
ATOM 798 C C . GLY A 1 107 ? 2.542 -7.709 -18.414 1.00 94.94 107 GLY A C 1
ATOM 799 O O . GLY A 1 107 ? 3.706 -7.567 -18.787 1.00 94.94 107 GLY A O 1
ATOM 800 N N . LEU A 1 108 ? 1.913 -8.886 -18.458 1.00 96.75 108 LEU A N 1
ATOM 801 C CA . LEU A 1 108 ? 2.568 -10.124 -18.873 1.00 96.75 108 LEU A CA 1
ATOM 802 C C . LEU A 1 108 ? 2.929 -10.108 -20.363 1.00 96.75 108 LEU A C 1
ATOM 804 O O . LEU A 1 108 ? 4.061 -10.438 -20.712 1.00 96.75 108 LEU A O 1
ATOM 808 N N . LEU A 1 109 ? 2.013 -9.672 -21.236 1.00 95.88 109 LEU A N 1
ATOM 809 C CA . LEU A 1 109 ? 2.287 -9.552 -22.673 1.00 95.88 109 LEU A CA 1
ATOM 810 C C . LEU A 1 109 ? 3.391 -8.526 -22.949 1.00 95.88 109 LEU A C 1
ATOM 812 O O . LEU A 1 109 ? 4.283 -8.782 -23.758 1.00 95.88 109 LEU A O 1
ATOM 816 N N . SER A 1 110 ? 3.378 -7.394 -22.240 1.00 92.81 110 SER A N 1
ATOM 817 C CA . SER A 1 110 ? 4.429 -6.376 -22.358 1.00 92.81 110 SER A CA 1
ATOM 818 C C . SER A 1 110 ? 5.786 -6.907 -21.896 1.00 92.81 110 SER A C 1
ATOM 820 O O . SER A 1 110 ? 6.798 -6.659 -22.553 1.00 92.81 110 SER A O 1
ATOM 822 N N . ALA A 1 111 ? 5.819 -7.666 -20.797 1.00 92.75 111 ALA A N 1
ATOM 823 C CA . ALA A 1 111 ? 7.039 -8.285 -20.292 1.00 92.75 111 ALA A CA 1
ATOM 824 C C . ALA A 1 111 ? 7.602 -9.315 -21.281 1.00 92.75 111 ALA A C 1
ATOM 826 O O . ALA A 1 111 ? 8.790 -9.259 -21.595 1.00 92.75 111 ALA A O 1
ATOM 827 N N . PHE A 1 112 ? 6.747 -10.192 -21.815 1.00 94.75 112 PHE A N 1
ATOM 828 C CA . PHE A 1 112 ? 7.129 -11.214 -22.789 1.00 94.75 112 PHE A CA 1
ATOM 829 C C . PHE A 1 112 ? 7.659 -10.601 -24.092 1.00 94.75 112 PHE A C 1
ATOM 831 O O . PHE A 1 112 ? 8.711 -10.992 -24.597 1.00 94.75 112 PHE A O 1
ATOM 838 N N . TYR A 1 113 ? 6.980 -9.575 -24.613 1.00 94.12 113 TYR A N 1
ATOM 839 C CA . TYR A 1 113 ? 7.449 -8.855 -25.794 1.00 94.12 113 TYR A CA 1
ATOM 840 C C . TYR A 1 113 ? 8.806 -8.183 -25.545 1.00 94.12 113 TYR A C 1
ATOM 842 O O . TYR A 1 113 ? 9.706 -8.265 -26.381 1.00 94.12 113 TYR A O 1
ATOM 850 N N . LEU A 1 114 ? 8.984 -7.545 -24.384 1.00 91.75 114 LEU A N 1
ATOM 851 C CA . LEU A 1 114 ? 10.223 -6.847 -24.048 1.00 91.75 114 LEU A CA 1
ATOM 852 C C . LEU A 1 114 ? 11.405 -7.797 -23.800 1.00 91.75 114 LEU A C 1
ATOM 854 O O . LEU A 1 114 ? 12.549 -7.400 -24.036 1.00 91.75 114 LEU A O 1
ATOM 858 N N . SER A 1 115 ? 11.150 -9.013 -23.309 1.00 89.12 115 SER A N 1
ATOM 859 C CA . SER A 1 115 ? 12.191 -10.014 -23.070 1.00 89.12 115 SER A CA 1
ATOM 860 C C . SER A 1 115 ? 12.629 -10.722 -24.345 1.00 89.12 115 SER A C 1
ATOM 862 O O . SER A 1 115 ? 13.828 -10.925 -24.516 1.00 89.12 115 SER A O 1
ATOM 864 N N . GLU A 1 116 ? 11.682 -11.062 -25.223 1.00 90.75 116 GLU A N 1
ATOM 865 C CA . GLU A 1 116 ? 11.934 -12.007 -26.317 1.00 90.75 116 GLU A CA 1
ATOM 866 C C . GLU A 1 116 ? 11.985 -11.347 -27.703 1.00 90.75 116 GLU A C 1
ATOM 868 O O . GLU A 1 116 ? 12.775 -11.745 -28.555 1.00 90.75 116 GLU A O 1
ATOM 873 N N . TYR A 1 117 ? 11.185 -10.303 -27.939 1.00 90.69 117 TYR A N 1
ATOM 874 C CA . TYR A 1 117 ? 10.990 -9.736 -29.283 1.00 90.69 117 TYR A CA 1
ATOM 875 C C . TYR A 1 117 ? 11.521 -8.309 -29.443 1.00 90.69 117 TYR A C 1
ATOM 877 O O . TYR A 1 117 ? 11.778 -7.857 -30.561 1.00 90.69 117 TYR A O 1
ATOM 885 N N . ALA A 1 118 ? 11.681 -7.561 -28.351 1.00 90.12 118 ALA A N 1
ATOM 886 C CA . ALA A 1 118 ? 12.058 -6.159 -28.430 1.00 90.12 118 ALA A CA 1
ATOM 887 C C . ALA A 1 118 ? 13.513 -5.971 -28.875 1.00 90.12 118 ALA A C 1
ATOM 889 O O . ALA A 1 118 ? 14.462 -6.477 -28.273 1.00 90.12 118 ALA A O 1
ATOM 890 N N . ASN A 1 119 ? 13.700 -5.132 -29.896 1.00 93.12 119 ASN A N 1
ATOM 891 C CA . ASN A 1 119 ? 15.033 -4.739 -30.327 1.00 93.12 119 ASN A CA 1
ATOM 892 C C . ASN A 1 119 ? 15.783 -3.956 -29.214 1.00 93.12 119 ASN A C 1
ATOM 894 O O . ASN A 1 119 ? 15.161 -3.320 -28.351 1.00 93.12 119 ASN A O 1
ATOM 898 N N . PRO A 1 120 ? 17.130 -3.925 -29.237 1.00 92.00 120 PRO A N 1
ATOM 899 C CA . PRO A 1 120 ? 17.918 -3.279 -28.183 1.00 92.00 120 PRO A CA 1
ATOM 900 C C . PRO A 1 120 ? 17.626 -1.783 -27.982 1.00 92.00 120 PRO A C 1
ATOM 902 O O . PRO A 1 120 ? 17.807 -1.262 -26.880 1.00 92.00 120 PRO A O 1
ATOM 905 N N . ARG A 1 121 ? 17.169 -1.076 -29.027 1.00 93.19 121 ARG A N 1
ATOM 906 C CA . ARG A 1 121 ? 16.829 0.355 -28.952 1.00 93.19 121 ARG A CA 1
ATOM 907 C C . ARG A 1 121 ? 15.548 0.578 -28.152 1.00 93.19 121 ARG A C 1
ATOM 909 O O . ARG A 1 121 ? 15.529 1.441 -27.282 1.00 93.19 121 ARG A O 1
ATOM 916 N N . LEU A 1 122 ? 14.516 -0.228 -28.397 1.00 93.31 122 LEU A N 1
ATOM 917 C CA . LEU A 1 122 ? 13.247 -0.151 -27.680 1.00 93.31 122 LEU A CA 1
ATOM 918 C C . LEU A 1 122 ? 13.442 -0.456 -26.194 1.00 93.31 122 LEU A C 1
ATOM 920 O O . LEU A 1 122 ? 12.983 0.303 -25.343 1.00 93.31 122 LEU A O 1
ATOM 924 N N . ARG A 1 123 ? 14.213 -1.503 -25.869 1.00 90.50 123 ARG A N 1
ATOM 925 C CA . ARG A 1 123 ? 14.518 -1.859 -24.475 1.00 90.50 123 ARG A CA 1
ATOM 926 C C . ARG A 1 123 ? 15.257 -0.747 -23.726 1.00 90.50 123 ARG A C 1
ATOM 928 O O . ARG A 1 123 ? 14.981 -0.528 -22.549 1.00 90.50 123 ARG A O 1
ATOM 935 N N . ARG A 1 124 ? 16.152 -0.020 -24.406 1.00 93.25 124 ARG A N 1
ATOM 936 C CA . ARG A 1 124 ? 16.887 1.124 -23.838 1.00 93.25 124 ARG A CA 1
ATOM 937 C C . ARG A 1 124 ? 15.977 2.311 -23.493 1.00 93.25 124 ARG A C 1
ATOM 939 O O . ARG A 1 124 ? 16.331 3.064 -22.598 1.00 93.25 124 ARG A O 1
ATOM 946 N N . ILE A 1 125 ? 14.835 2.472 -24.166 1.00 94.44 125 ILE A N 1
ATOM 947 C CA . ILE A 1 125 ? 13.879 3.565 -23.906 1.00 94.44 125 ILE A CA 1
ATOM 948 C C . ILE A 1 125 ? 12.818 3.135 -22.890 1.00 94.44 125 ILE A C 1
ATOM 950 O O . ILE A 1 125 ? 12.578 3.833 -21.911 1.00 94.44 125 ILE A O 1
ATOM 954 N N . VAL A 1 126 ? 12.199 1.971 -23.098 1.00 93.88 126 VAL A N 1
ATOM 955 C CA . VAL A 1 126 ? 11.066 1.511 -22.282 1.00 93.88 126 VAL A CA 1
ATOM 956 C C . VAL A 1 126 ? 11.488 1.232 -20.842 1.00 93.88 126 VAL A C 1
ATOM 958 O O . VAL A 1 126 ? 10.765 1.588 -19.919 1.00 93.88 126 VAL A O 1
ATOM 961 N N . LYS A 1 127 ? 12.665 0.631 -20.625 1.00 90.62 127 LYS A N 1
ATOM 962 C CA . LYS A 1 127 ? 13.092 0.237 -19.278 1.00 90.62 127 LYS A CA 1
ATOM 963 C C . LYS A 1 127 ? 13.268 1.441 -18.328 1.00 90.62 127 LYS A C 1
ATOM 965 O O . LYS A 1 127 ? 12.639 1.411 -17.274 1.00 90.62 127 LYS A O 1
ATOM 970 N N . PRO A 1 128 ? 13.994 2.520 -18.690 1.00 94.06 128 PRO A N 1
ATOM 971 C CA . PRO A 1 128 ? 14.045 3.728 -17.864 1.00 94.06 128 PRO A CA 1
ATOM 972 C C . PRO A 1 128 ? 12.679 4.384 -17.649 1.00 94.06 128 PRO A C 1
ATOM 974 O O . PRO A 1 128 ? 12.403 4.862 -16.556 1.00 94.06 128 PRO A O 1
ATOM 977 N N . VAL A 1 129 ? 11.800 4.392 -18.660 1.00 94.12 129 VAL A N 1
ATOM 978 C CA . VAL A 1 129 ? 10.443 4.944 -18.505 1.00 94.12 129 VAL A CA 1
ATOM 979 C C . VAL A 1 129 ? 9.667 4.171 -17.440 1.00 94.12 129 VAL A C 1
ATOM 981 O O . VAL A 1 129 ? 9.065 4.790 -16.570 1.00 94.12 129 VAL A O 1
ATOM 984 N N . LEU A 1 130 ? 9.723 2.836 -17.450 1.00 92.19 130 LEU A N 1
ATOM 985 C CA . LEU A 1 130 ? 9.086 2.008 -16.421 1.00 92.19 130 LEU A CA 1
ATOM 986 C C . LEU A 1 130 ? 9.695 2.231 -15.029 1.00 92.19 130 LEU A C 1
ATOM 988 O O . LEU A 1 130 ? 8.953 2.289 -14.054 1.00 92.19 130 LEU A O 1
ATOM 992 N N . GLU A 1 131 ? 11.018 2.394 -14.931 1.00 92.38 131 GLU A N 1
ATOM 993 C CA . GLU A 1 131 ? 11.702 2.710 -13.667 1.00 92.38 131 GLU A CA 1
ATOM 994 C C . GLU A 1 131 ? 11.261 4.073 -13.109 1.00 92.38 131 GLU A C 1
ATOM 996 O O . GLU A 1 131 ? 10.972 4.189 -11.919 1.00 92.38 131 GLU A O 1
ATOM 1001 N N . VAL A 1 132 ? 11.130 5.089 -13.969 1.00 93.75 132 VAL A N 1
ATOM 1002 C CA . VAL A 1 132 ? 10.626 6.415 -13.579 1.00 93.75 132 VAL A CA 1
ATOM 1003 C C . VAL A 1 132 ? 9.156 6.343 -13.170 1.00 93.75 132 VAL A C 1
ATOM 1005 O O . VAL A 1 132 ? 8.802 6.884 -12.127 1.00 93.75 132 VAL A O 1
ATOM 1008 N N . LEU A 1 133 ? 8.309 5.650 -13.939 1.00 91.12 133 LEU A N 1
ATOM 1009 C CA . LEU A 1 133 ? 6.888 5.474 -13.620 1.00 91.12 133 LEU A CA 1
ATOM 1010 C C . LEU A 1 133 ? 6.687 4.749 -12.282 1.00 91.12 133 LEU A C 1
ATOM 1012 O O . LEU A 1 133 ? 5.811 5.137 -11.514 1.00 91.12 133 LEU A O 1
ATOM 1016 N N . ALA A 1 134 ? 7.518 3.749 -11.975 1.00 90.56 134 ALA A N 1
ATOM 1017 C CA . ALA A 1 134 ? 7.496 3.050 -10.691 1.00 90.56 134 ALA A CA 1
ATOM 1018 C C . ALA A 1 134 ? 7.940 3.937 -9.514 1.00 90.56 134 ALA A C 1
ATOM 1020 O O . ALA A 1 134 ? 7.561 3.678 -8.374 1.00 90.56 134 ALA A O 1
ATOM 1021 N N . GLY A 1 135 ? 8.732 4.980 -9.781 1.00 91.50 135 GLY A N 1
ATOM 1022 C CA . GLY A 1 135 ? 9.165 5.961 -8.786 1.00 91.50 135 GLY A CA 1
ATOM 1023 C C . GLY A 1 135 ? 8.149 7.072 -8.502 1.00 91.50 135 GLY A C 1
ATOM 1024 O O . GLY A 1 135 ? 8.338 7.828 -7.549 1.00 91.50 135 GLY A O 1
ATOM 1025 N N . ILE A 1 136 ? 7.082 7.202 -9.300 1.00 93.75 136 ILE A N 1
ATOM 1026 C CA . ILE A 1 136 ? 6.054 8.224 -9.072 1.00 93.75 136 ILE A CA 1
ATOM 1027 C C . ILE A 1 136 ? 5.247 7.863 -7.811 1.00 93.75 136 ILE A C 1
ATOM 1029 O O . ILE A 1 136 ? 4.779 6.729 -7.687 1.00 93.75 136 ILE A O 1
ATOM 1033 N N . PRO A 1 137 ? 5.009 8.814 -6.886 1.00 93.94 137 PRO A N 1
ATOM 1034 C CA . PRO A 1 137 ? 4.157 8.578 -5.726 1.00 93.94 137 PRO A CA 1
ATOM 1035 C C . PRO A 1 137 ? 2.750 8.127 -6.139 1.00 93.94 137 PRO A C 1
ATOM 1037 O O . PRO A 1 137 ? 2.059 8.824 -6.885 1.00 93.94 137 PRO A O 1
ATOM 1040 N N . THR A 1 138 ? 2.282 7.000 -5.599 1.00 93.19 138 THR A N 1
ATOM 1041 C CA . THR A 1 138 ? 0.953 6.439 -5.914 1.00 93.19 138 THR A CA 1
ATOM 1042 C C . THR A 1 138 ? -0.184 7.424 -5.626 1.00 93.19 138 THR A C 1
ATOM 1044 O O . THR A 1 138 ? -1.148 7.491 -6.385 1.00 93.19 138 THR A O 1
ATOM 1047 N N . VAL A 1 139 ? -0.039 8.257 -4.588 1.00 93.75 139 VAL A N 1
ATOM 1048 C CA . VAL A 1 139 ? -0.993 9.325 -4.235 1.00 93.75 139 VAL A CA 1
ATOM 1049 C C . VAL A 1 139 ? -1.130 10.367 -5.349 1.00 93.75 139 VAL A C 1
ATOM 1051 O O . VAL A 1 139 ? -2.239 10.816 -5.630 1.00 93.75 139 VAL A O 1
ATOM 1054 N N . ALA A 1 140 ? -0.032 10.733 -6.020 1.00 93.56 140 ALA A N 1
ATOM 1055 C CA . ALA A 1 140 ? -0.069 11.705 -7.111 1.00 93.56 140 ALA A CA 1
ATOM 1056 C C . ALA A 1 140 ? -0.839 11.154 -8.322 1.00 93.56 140 ALA A C 1
ATOM 1058 O O . ALA A 1 140 ? -1.669 11.859 -8.894 1.00 93.56 140 ALA A O 1
ATOM 1059 N N . ILE A 1 141 ? -0.623 9.878 -8.664 1.00 90.94 141 ILE A N 1
ATOM 1060 C CA . ILE A 1 141 ? -1.356 9.194 -9.741 1.00 90.94 141 ILE A CA 1
ATOM 1061 C C . ILE A 1 141 ? -2.845 9.078 -9.388 1.00 90.94 141 ILE A C 1
ATOM 1063 O O . ILE A 1 141 ? -3.696 9.355 -10.231 1.00 90.94 1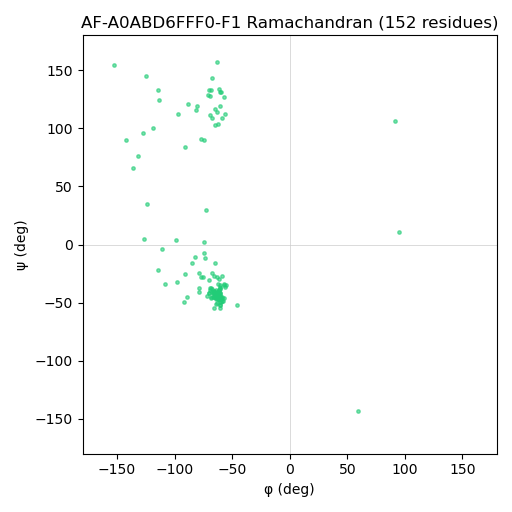41 ILE A O 1
ATOM 1067 N N . GLY A 1 142 ? -3.168 8.721 -8.141 1.00 90.56 142 GLY A N 1
ATOM 1068 C CA . GLY A 1 142 ? -4.550 8.611 -7.671 1.00 90.56 142 GLY A CA 1
ATOM 1069 C C . GLY A 1 142 ? -5.309 9.938 -7.738 1.00 90.56 142 GLY A C 1
ATOM 1070 O O . GLY A 1 142 ? -6.422 9.986 -8.259 1.00 90.56 142 GLY A O 1
ATOM 1071 N N . LEU A 1 143 ? -4.692 11.033 -7.280 1.00 93.44 143 LEU A N 1
ATOM 1072 C CA . LEU A 1 143 ? -5.284 12.370 -7.378 1.00 93.44 143 LEU A CA 1
ATOM 1073 C C . LEU A 1 143 ? -5.413 12.841 -8.830 1.00 93.44 143 LEU A C 1
ATOM 1075 O O . LEU A 1 143 ? -6.444 13.408 -9.185 1.00 93.44 143 LEU A O 1
ATOM 1079 N N . PHE A 1 144 ? -4.415 12.582 -9.681 1.00 92.69 144 PHE A N 1
ATOM 1080 C CA . PHE A 1 144 ? -4.504 12.876 -11.113 1.00 92.69 144 PHE A CA 1
ATOM 1081 C C . PHE A 1 144 ? -5.689 12.150 -11.755 1.00 92.69 144 PHE A C 1
ATOM 1083 O O . PHE A 1 144 ? -6.498 12.791 -12.421 1.00 92.69 144 PHE A O 1
ATOM 1090 N N . ALA A 1 145 ? -5.837 10.846 -11.505 1.00 91.56 145 ALA A N 1
ATOM 1091 C CA . ALA A 1 145 ? -6.957 10.062 -12.012 1.00 91.56 145 ALA A CA 1
ATOM 1092 C C . ALA A 1 145 ? -8.300 10.607 -11.507 1.00 91.56 145 ALA A C 1
ATOM 1094 O O . ALA A 1 145 ? -9.220 10.765 -12.301 1.00 91.56 145 ALA A O 1
ATOM 1095 N N . LEU A 1 146 ? -8.409 10.962 -10.222 1.00 91.62 146 LEU A N 1
ATOM 1096 C CA . LEU A 1 146 ? -9.629 11.548 -9.662 1.00 91.62 146 LEU A CA 1
ATOM 1097 C C . LEU A 1 146 ? -9.989 12.865 -10.357 1.00 91.62 146 LEU A C 1
ATOM 1099 O O . LEU A 1 146 ? -11.115 13.015 -10.827 1.00 91.62 146 LEU A O 1
ATOM 1103 N N . TYR A 1 147 ? -9.056 13.814 -10.451 1.00 92.94 147 TYR A N 1
ATOM 1104 C CA . TYR A 1 147 ? -9.329 15.120 -11.059 1.00 92.94 147 TYR A CA 1
ATOM 1105 C C . TYR A 1 147 ? -9.578 15.036 -12.564 1.00 92.94 147 TYR A C 1
ATOM 1107 O O . TYR A 1 147 ? -10.441 15.748 -13.072 1.00 92.94 147 TYR A O 1
ATOM 1115 N N . PHE A 1 148 ? -8.857 14.158 -13.262 1.00 93.69 148 PHE A N 1
ATOM 1116 C CA . PHE A 1 148 ? -9.034 13.929 -14.690 1.00 93.69 148 PHE A CA 1
ATOM 1117 C C . PHE A 1 148 ? -10.360 13.227 -14.996 1.00 93.69 148 PHE A C 1
ATOM 1119 O O . PHE A 1 148 ? -11.042 13.621 -15.933 1.00 93.69 148 PHE A O 1
ATOM 1126 N N . MET A 1 149 ? -10.751 12.223 -14.201 1.00 91.88 149 MET A N 1
ATOM 1127 C CA . MET A 1 149 ? -11.993 11.472 -14.414 1.00 91.88 149 MET A CA 1
ATOM 1128 C C . MET A 1 149 ? -13.242 12.235 -13.967 1.00 91.88 149 MET A C 1
ATOM 1130 O O . MET A 1 149 ? -14.312 12.017 -14.528 1.00 91.88 149 MET A O 1
ATOM 1134 N N . LYS A 1 150 ? -13.126 13.141 -12.987 1.00 89.56 150 LYS A N 1
ATOM 1135 C CA . LYS A 1 150 ? -14.248 13.920 -12.444 1.00 89.56 150 LYS A CA 1
ATOM 1136 C C . LYS A 1 150 ? -15.181 14.521 -13.515 1.00 89.56 150 LYS A C 1
ATOM 1138 O O . LYS A 1 150 ? -16.371 14.260 -13.406 1.00 89.56 150 LYS A O 1
ATOM 1143 N N . PRO A 1 151 ? -14.723 15.264 -14.544 1.00 91.44 151 PRO A N 1
ATOM 1144 C CA . PRO A 1 151 ? -15.619 15.837 -15.558 1.00 91.44 151 PRO A CA 1
ATOM 1145 C C . PRO A 1 151 ? -16.352 14.807 -16.433 1.00 91.44 151 PRO A C 1
ATOM 1147 O O . PRO A 1 151 ? -17.314 15.172 -17.095 1.00 91.44 151 PRO A O 1
ATOM 1150 N N . PHE A 1 152 ? -15.923 13.543 -16.463 1.00 90.81 152 PHE A N 1
ATOM 1151 C CA . PHE A 1 152 ? -16.591 12.493 -17.242 1.00 90.81 152 PHE A CA 1
ATOM 1152 C C . PHE A 1 152 ? -17.765 11.846 -16.495 1.00 90.81 152 PHE A C 1
ATOM 1154 O O . PHE A 1 152 ? -18.576 11.163 -17.115 1.00 90.81 152 PHE A O 1
ATOM 1161 N N . PHE A 1 153 ? -17.843 12.041 -15.175 1.00 83.06 153 PHE A N 1
ATOM 1162 C CA . PHE A 1 153 ? -18.861 11.444 -14.304 1.00 83.06 153 PHE A CA 1
ATOM 1163 C C . PHE A 1 153 ? -19.607 12.477 -13.442 1.00 83.06 153 PHE A C 1
ATOM 1165 O O . PHE A 1 153 ? -20.372 12.079 -12.562 1.00 83.06 153 PHE A O 1
ATOM 1172 N N . ALA A 1 154 ? -19.337 13.770 -13.645 1.00 64.19 154 ALA A N 1
ATOM 1173 C CA . ALA A 1 154 ? -19.968 14.889 -12.942 1.00 64.19 154 ALA A CA 1
ATOM 1174 C C . ALA A 1 154 ? -21.147 15.466 -13.729 1.00 64.19 154 ALA A C 1
ATOM 1176 O O . ALA A 1 154 ? -21.105 15.417 -14.978 1.00 64.19 154 ALA A O 1
#

Mean predicted aligned error: 11.17 Å

Organism: NCBI:txid37925

Solvent-accessible surface area (backbone atoms only — not comparable to full-atom values): 9237 Å² total; per-residue (Å²): 135,89,82,88,81,78,92,74,85,79,77,76,79,72,84,74,88,68,77,93,65,89,57,64,68,59,55,52,51,51,50,51,51,51,50,52,51,51,51,50,53,50,52,52,50,49,51,52,58,66,49,45,58,62,51,53,57,48,54,73,79,41,53,70,64,48,31,64,69,23,79,42,74,36,86,79,54,76,101,61,64,35,68,12,45,42,49,56,52,52,50,52,51,52,52,49,53,56,48,46,68,51,47,48,59,54,49,50,53,51,48,50,41,56,74,76,69,50,53,75,68,55,49,66,52,52,52,58,51,51,55,53,59,70,66,52,59,67,67,59,55,51,51,48,51,50,65,67,49,43,77,80,78,104

=== Feature glossary ===
Annotated list of the representations used here:

Nearest PDB structures. The Foldseek neighbor list gives the closest experimentally determined structures in the PDB, ranked by structural alignment. TM-score near 1 means near-identical fold; near 0.3 means only rough topology match. This is how one finds what a novel AlphaFold prediction most resembles in the solved-structure universe.

Foldseek 3Di. Foldseek's 3Di representation compresses backbone geometry into a per-residue letter drawn from a learned twenty-state alphabet. It captures the tertiary interaction pattern around each residue — which residues are packed against it in space, regardless of where they are in sequence.

Radius of gyration, Cα contacts, bounding box. Radius of gyration (Rg) is the root-mean-square distance of Cα atoms from their centroid — a single number for overall size and compactness. A globular domain of N residues has Rg ≈ 2.2·N^0.38 Å; an extended or disordered chain has a much larger Rg. The Cα contact count is the number of residue pairs whose Cα atoms are within 8 Å and are more than four positions apart in sequence — a standard proxy for tertiary packing density. The bounding box is the smallest axis-aligned box enclosing all Cα atoms.

InterPro / GO / CATH / organism. The annotation block draws on four external resources. InterPro: which protein families and domains the sequence belongs to. GO: standardized terms for what the protein does, what process it participates in, and where in the cell it acts. CATH: which structural fold it has in the CATH hierarchy. Organism: the species of origin.

mmCIF coordinates. The mmCIF block holds the 3D Cartesian coordinates of each backbone atom (N, Cα, C, O) in ångströms. mmCIF is the PDB's canonical archive format — a tagged-loop text representation of the atomic model.

pLDDT. pLDDT is the predicted lDDT-Cα score: AlphaFold's confidence that the local environment of each residue (all inter-atomic distances within 15 Å) is correctly placed. It is a per-residue number between 0 and 100, with higher meaning more reliable.

Backbone torsions (φ/ψ). φ (phi) and ψ (psi) are the two rotatable backbone dihedrals per residue: φ is the C(i-1)–N–Cα–C torsion, ψ is the N–Cα–C–N(i+1) torsion, both in degrees on (−180°, 180°]. α-helical residues cluster near (−60°, −45°); β-strand residues near (−120°, +130°). A Ramachandran plot is simply a scatter of (φ, ψ) for every residue.

B-factor. For experimental (PDB) structures, the B-factor (temperature factor) quantifies the positional spread of each atom in the crystal — a combination of thermal vibration and static disorder — in units of Å². High B-factors mark flexible loops or poorly resolved regions; low B-factors mark the rigid, well-ordered core.

Secondary structure (3-state, P-SEA). SS3 is a coarse helix/strand/coil call (letters a/b/c) made by the P-SEA algorithm from inter-Cα distances and dihedrals. It is less detailed than DSSP but needs only Cα positions.

Predicted aligned error. Predicted aligned error is AlphaFold's pairwise confidence. Unlike pLDDT (per-residue), PAE is per-residue-pair and captures whether two parts of the structure are correctly placed relative to each other. Units are ångströms of expected positional error.

Solvent-accessible surface area. Solvent-accessible sur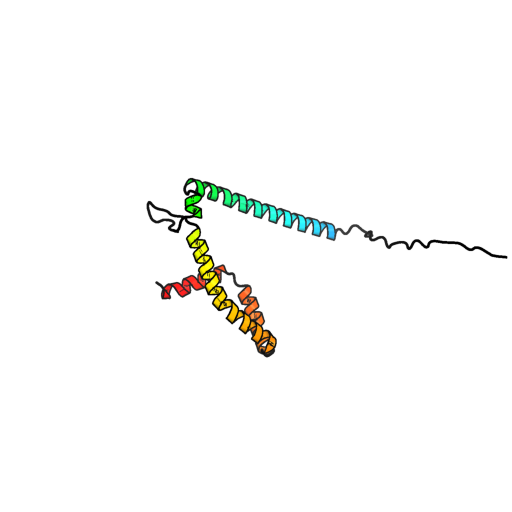face area (SASA) is the area in Å² traced out by the centre of a 1.4 Å probe sphere (a water molecule) rolled over the protein's van der Waals surface (Shrake–Rupley / Lee–Richards construction). Buried residues have near-zero SASA; fully exposed residues can exceed 200 Å². The total SASA scales roughly with the number of surface residues.

Secondary structure (8-state, DSSP). The SS8 string is DSSP's per-residue secondary-structure call. α-helix (H) means an i→i+4 H-bond ladder; β-strand (E) means the residue participates in a β-sheet; 3₁₀ (G) and π (I) are tighter and wider helices; T/S are turns/bends; '-' is loop.

Rendered structure images. Structure images are PyMOL renders from six orthogonal camera directions. Cartoon representation draws helices as coils and strands as arrows; sticks shows the backbone as bonds; surface shows the solvent-excluded envelope. Rainbow coloring maps sequence position to hue (blue→red, N→C); chain coloring assigns a distinct color per polypeptide.

Sequence. The amino-acid sequence is the protein's primary structure: the linear order of residues from the N-terminus to the C-terminus, written in one-letter code. Everything else here — the 3D coordinates, the secondary structure, the domain annotations — is ultimately a consequence of this string.

Contact-map, Ramachandran, and PAE plots. Three diagnostic plots accompany the record. The Cα contact map visualizes the tertiary structure as a 2D adjacency matrix (8 Å cutoff, sequence-local contacts suppressed). The Ramachandran plot shows the distribution of backbone (φ, ψ) torsions, with points in the α and β basins reflecting secondary structure content. The PAE plot shows AlphaFold's inter-residue confidence as a color matrix.